Protein AF-A0A0F8ZJB7-F1 (afdb_monomer_lite)

Structure (mmCIF, N/CA/C/O backbone):
data_AF-A0A0F8ZJB7-F1
#
_entry.id   AF-A0A0F8ZJB7-F1
#
loop_
_atom_site.group_PDB
_atom_site.id
_atom_site.type_symbol
_atom_site.label_atom_id
_atom_site.label_alt_id
_atom_site.label_comp_id
_atom_site.label_asym_id
_atom_site.label_entity_id
_atom_site.label_seq_id
_atom_site.pdbx_PDB_ins_code
_atom_site.Cartn_x
_atom_site.Cartn_y
_atom_site.Cartn_z
_atom_site.occupancy
_atom_site.B_iso_or_equiv
_atom_site.auth_seq_id
_atom_site.auth_comp_id
_atom_site.auth_asym_id
_atom_site.auth_atom_id
_atom_site.pdbx_PDB_model_num
ATOM 1 N N . MET A 1 1 ? -21.490 1.787 -11.643 1.00 61.22 1 MET A N 1
ATOM 2 C CA . MET A 1 1 ? -20.612 0.716 -11.098 1.00 61.22 1 MET A CA 1
ATOM 3 C C . MET A 1 1 ? -19.218 0.597 -11.740 1.00 61.22 1 MET A C 1
ATOM 5 O O . MET A 1 1 ? -18.343 0.053 -11.079 1.00 61.22 1 MET A O 1
ATOM 9 N N . LYS A 1 2 ? -18.945 1.082 -12.968 1.00 64.94 2 LYS A N 1
ATOM 10 C CA . LYS A 1 2 ? -17.600 0.963 -13.591 1.00 64.94 2 LYS A CA 1
ATOM 11 C C . LYS A 1 2 ? -16.481 1.656 -12.785 1.00 64.94 2 LYS A C 1
ATOM 13 O O . LYS A 1 2 ? -15.413 1.082 -12.614 1.00 64.94 2 LYS A O 1
ATOM 18 N N . PHE A 1 3 ? -16.772 2.812 -12.188 1.00 84.56 3 PHE A N 1
ATOM 19 C CA . PHE A 1 3 ? -15.823 3.552 -11.344 1.00 84.56 3 PHE A CA 1
ATOM 20 C C . PHE A 1 3 ? -15.452 2.840 -10.037 1.00 84.56 3 PHE A C 1
ATOM 22 O O . PHE A 1 3 ? -14.330 2.980 -9.571 1.00 84.56 3 PHE A O 1
ATOM 29 N N . TYR A 1 4 ? -16.335 2.004 -9.480 1.00 86.00 4 TYR A N 1
ATOM 30 C CA . TYR A 1 4 ? -16.064 1.297 -8.222 1.00 86.00 4 TYR A CA 1
ATOM 31 C C . TYR A 1 4 ? -14.870 0.341 -8.332 1.00 86.00 4 TYR A C 1
ATOM 33 O O . TYR A 1 4 ? -14.039 0.270 -7.429 1.00 86.00 4 TYR A O 1
ATOM 41 N N . LYS A 1 5 ? -14.747 -0.363 -9.465 1.00 86.62 5 LYS A N 1
ATOM 42 C CA . LYS A 1 5 ? -13.601 -1.245 -9.724 1.00 86.62 5 LYS A CA 1
ATOM 43 C C . LYS A 1 5 ? -12.300 -0.443 -9.801 1.00 86.62 5 LYS A C 1
ATOM 45 O O . LYS A 1 5 ? -11.305 -0.857 -9.222 1.00 86.62 5 LYS A O 1
ATOM 50 N N . PHE A 1 6 ? -12.333 0.726 -10.439 1.00 88.62 6 PHE A N 1
ATOM 51 C CA . PHE A 1 6 ? -11.178 1.620 -10.514 1.00 88.62 6 PHE A CA 1
ATOM 52 C C . PHE A 1 6 ? -10.786 2.173 -9.137 1.00 88.62 6 PHE A C 1
ATOM 54 O O . PHE A 1 6 ? -9.617 2.134 -8.771 1.00 88.62 6 PHE A O 1
ATOM 61 N N . CYS A 1 7 ? -11.762 2.592 -8.327 1.00 89.69 7 CYS A N 1
ATOM 62 C CA . CYS A 1 7 ? -11.521 3.024 -6.950 1.00 89.69 7 CYS A CA 1
ATOM 63 C C . CYS A 1 7 ? -10.913 1.908 -6.091 1.00 89.69 7 CYS A C 1
ATOM 65 O O . CYS A 1 7 ? -10.004 2.177 -5.312 1.00 89.69 7 CYS A O 1
ATOM 67 N N . LYS A 1 8 ? -11.356 0.654 -6.257 1.00 88.81 8 LYS A N 1
ATOM 68 C CA . LYS A 1 8 ? -10.741 -0.500 -5.583 1.00 88.81 8 LYS A CA 1
ATOM 69 C C . LYS A 1 8 ? -9.284 -0.702 -5.992 1.00 88.81 8 LYS A C 1
ATOM 71 O O . LYS A 1 8 ? -8.435 -0.869 -5.126 1.00 88.81 8 LYS A O 1
ATOM 76 N N . LEU A 1 9 ? -8.989 -0.647 -7.291 1.00 90.00 9 LEU A N 1
ATOM 77 C CA . LEU A 1 9 ? -7.618 -0.779 -7.793 1.00 90.00 9 LEU A CA 1
ATOM 78 C C . LEU A 1 9 ? -6.713 0.340 -7.262 1.00 90.00 9 LEU A C 1
ATOM 80 O O . LEU A 1 9 ? -5.610 0.064 -6.796 1.00 90.00 9 LEU A O 1
ATOM 84 N N . LYS A 1 10 ? -7.210 1.583 -7.267 1.00 92.56 10 LYS A N 1
ATOM 85 C CA . LYS A 1 10 ? -6.531 2.737 -6.665 1.00 92.56 10 LYS A CA 1
ATOM 86 C C . LYS A 1 10 ? -6.238 2.495 -5.183 1.00 92.56 10 LYS A C 1
ATOM 88 O O . LYS A 1 10 ? -5.109 2.697 -4.758 1.00 92.56 10 LYS A O 1
ATOM 93 N N . ALA A 1 11 ? -7.222 2.015 -4.421 1.00 91.56 11 ALA A N 1
ATOM 94 C CA . ALA A 1 11 ? -7.063 1.741 -2.995 1.00 91.56 11 ALA A CA 1
ATOM 95 C C . ALA A 1 11 ? -5.995 0.668 -2.719 1.00 91.56 11 ALA A C 1
ATOM 97 O O . ALA A 1 11 ? -5.187 0.827 -1.806 1.00 91.56 11 ALA A O 1
ATOM 98 N N . TYR A 1 12 ? -5.939 -0.394 -3.533 1.00 92.50 12 TYR A N 1
ATOM 99 C CA . TYR A 1 12 ? -4.881 -1.405 -3.433 1.00 92.50 12 TYR A CA 1
ATOM 100 C C . TYR A 1 12 ? -3.508 -0.787 -3.686 1.00 92.50 12 TYR A C 1
ATOM 102 O O . TYR A 1 12 ? -2.604 -0.945 -2.870 1.00 92.50 12 TYR A O 1
ATOM 110 N N . PHE A 1 13 ? -3.364 -0.016 -4.762 1.00 92.88 13 PHE A N 1
ATOM 111 C CA . PHE A 1 13 ? -2.098 0.640 -5.069 1.00 92.88 13 PHE A CA 1
ATOM 112 C C . PHE A 1 13 ? -1.648 1.597 -3.955 1.00 92.88 13 PHE A C 1
ATOM 114 O O . PHE A 1 13 ? -0.512 1.507 -3.495 1.00 92.88 13 PHE A O 1
ATOM 121 N N . GLU A 1 14 ? -2.536 2.473 -3.478 1.00 92.19 14 GLU A N 1
ATOM 122 C CA . GLU A 1 14 ? -2.225 3.444 -2.423 1.00 92.19 14 GLU A CA 1
ATOM 123 C C . GLU A 1 14 ? -1.828 2.761 -1.113 1.00 92.19 14 GLU A C 1
ATOM 125 O O . GLU A 1 14 ? -0.875 3.194 -0.462 1.00 92.19 14 GLU A O 1
ATOM 130 N N . LYS A 1 15 ? -2.502 1.665 -0.741 1.00 92.62 15 LYS A N 1
ATOM 131 C CA . LYS A 1 15 ? -2.167 0.936 0.484 1.00 92.62 15 LYS A CA 1
ATOM 132 C C . LYS A 1 15 ? -0.779 0.315 0.408 1.00 92.62 15 LYS A C 1
ATOM 134 O O . LYS A 1 15 ? 0.019 0.506 1.323 1.00 92.62 15 LYS A O 1
ATOM 139 N N . GLY A 1 16 ? -0.476 -0.381 -0.687 1.00 90.38 16 GLY A N 1
ATOM 140 C CA . GLY A 1 16 ? 0.847 -0.965 -0.882 1.00 90.38 16 GLY A CA 1
ATOM 141 C C . GLY A 1 16 ? 1.941 0.096 -0.957 1.00 90.38 16 GLY A C 1
ATOM 142 O O . GLY A 1 16 ? 2.948 -0.028 -0.270 1.00 90.38 16 GLY A O 1
ATOM 143 N N . TYR A 1 17 ? 1.706 1.183 -1.699 1.00 91.25 17 TYR A N 1
ATOM 144 C CA . TYR A 1 17 ? 2.636 2.310 -1.803 1.00 91.25 17 TYR A CA 1
ATOM 145 C C . TYR A 1 17 ? 2.918 2.972 -0.445 1.00 91.25 17 TYR A C 1
ATOM 147 O O . TYR A 1 17 ? 4.061 3.321 -0.148 1.00 91.25 17 TYR A O 1
ATOM 155 N N . SER A 1 18 ? 1.890 3.121 0.399 1.00 89.69 18 SER A N 1
ATOM 156 C CA . SER A 1 18 ? 2.041 3.649 1.758 1.00 89.69 18 SER A CA 1
ATOM 157 C C . SER A 1 18 ? 2.872 2.721 2.647 1.00 89.69 18 SER A C 1
ATOM 159 O O . SER A 1 18 ? 3.705 3.204 3.410 1.00 89.69 18 SER A O 1
ATOM 161 N N . LEU A 1 19 ? 2.669 1.403 2.553 1.00 88.44 19 LEU A N 1
ATOM 162 C CA . LEU A 1 19 ? 3.408 0.412 3.345 1.00 88.44 19 LEU A CA 1
ATOM 163 C C . LEU A 1 19 ? 4.885 0.348 2.943 1.00 88.44 19 LEU A C 1
ATOM 165 O O . LEU A 1 19 ? 5.766 0.298 3.797 1.00 88.44 19 LEU A O 1
ATOM 169 N N . THR A 1 20 ? 5.177 0.417 1.645 1.00 90.25 20 THR A N 1
ATOM 170 C CA . THR A 1 20 ? 6.546 0.351 1.115 1.00 90.25 20 THR A CA 1
ATOM 171 C C . THR A 1 20 ? 7.215 1.722 1.001 1.00 90.25 20 THR A C 1
ATOM 173 O O . THR A 1 20 ? 8.209 1.879 0.293 1.00 90.25 20 THR A O 1
ATOM 176 N N . SER A 1 21 ? 6.714 2.716 1.742 1.00 84.62 21 SER A N 1
ATOM 177 C CA . SER A 1 21 ? 7.200 4.100 1.763 1.00 84.62 21 SER A CA 1
ATOM 178 C C . SER A 1 21 ? 8.725 4.221 1.867 1.00 84.62 21 SER A C 1
ATOM 180 O O . SER A 1 21 ? 9.308 5.087 1.228 1.00 84.62 21 SER A O 1
ATOM 182 N N . TYR A 1 22 ? 9.400 3.359 2.626 1.00 83.00 22 TYR A N 1
ATOM 183 C CA . TYR A 1 22 ? 10.859 3.409 2.765 1.00 83.00 22 TYR A CA 1
ATOM 184 C C . TYR A 1 22 ? 11.606 2.891 1.529 1.00 83.00 22 TYR A C 1
ATOM 186 O O . TYR A 1 22 ? 12.630 3.452 1.146 1.00 83.00 22 TYR A O 1
ATOM 194 N N . ILE A 1 23 ? 11.066 1.876 0.852 1.00 85.19 23 ILE A N 1
ATOM 195 C CA . ILE A 1 23 ? 11.675 1.270 -0.342 1.00 85.19 23 ILE A CA 1
ATOM 196 C C . ILE A 1 23 ? 11.739 2.287 -1.488 1.00 85.19 23 ILE A C 1
ATOM 198 O O . ILE A 1 23 ? 12.722 2.323 -2.228 1.00 85.19 23 ILE A O 1
ATOM 202 N N . LYS A 1 24 ? 10.748 3.185 -1.589 1.00 81.50 24 LYS A N 1
ATOM 203 C CA . LYS A 1 24 ? 10.746 4.263 -2.593 1.00 81.50 24 LYS A CA 1
ATOM 204 C C . LYS A 1 24 ? 11.994 5.151 -2.493 1.00 81.50 24 LYS A C 1
ATOM 206 O O . LYS A 1 24 ? 12.543 5.555 -3.513 1.00 81.50 24 LYS A O 1
ATOM 211 N N . TRP A 1 25 ? 12.456 5.425 -1.272 1.00 83.88 25 TRP A N 1
ATOM 212 C CA . TRP A 1 25 ? 13.615 6.277 -1.027 1.00 83.88 25 TRP A CA 1
ATOM 213 C C . TRP A 1 25 ? 14.908 5.566 -1.402 1.00 83.88 25 TRP A C 1
ATOM 215 O O . TRP A 1 25 ? 15.793 6.188 -1.975 1.00 83.88 25 TRP A O 1
ATOM 225 N N . VAL A 1 26 ? 14.985 4.255 -1.167 1.00 85.00 26 VAL A N 1
ATOM 226 C CA . VAL A 1 26 ? 16.132 3.435 -1.578 1.00 85.00 26 VAL A CA 1
ATOM 227 C C . VAL A 1 26 ? 16.290 3.446 -3.100 1.00 85.00 26 VAL A C 1
ATOM 229 O O . VAL A 1 26 ? 17.384 3.699 -3.599 1.00 85.00 26 VAL A O 1
ATOM 232 N N . ILE A 1 27 ? 15.196 3.244 -3.842 1.00 83.12 27 ILE A N 1
ATOM 233 C CA . ILE A 1 27 ? 15.214 3.268 -5.315 1.00 83.12 27 ILE A CA 1
ATOM 234 C C . ILE A 1 27 ? 15.595 4.663 -5.832 1.00 83.12 27 ILE A C 1
ATOM 236 O O . ILE A 1 27 ? 16.404 4.777 -6.751 1.00 83.12 27 ILE A O 1
ATOM 240 N N . ALA A 1 28 ? 15.056 5.723 -5.222 1.00 83.19 28 ALA A N 1
ATOM 241 C CA . ALA A 1 28 ? 15.370 7.098 -5.603 1.00 83.19 28 ALA A CA 1
ATOM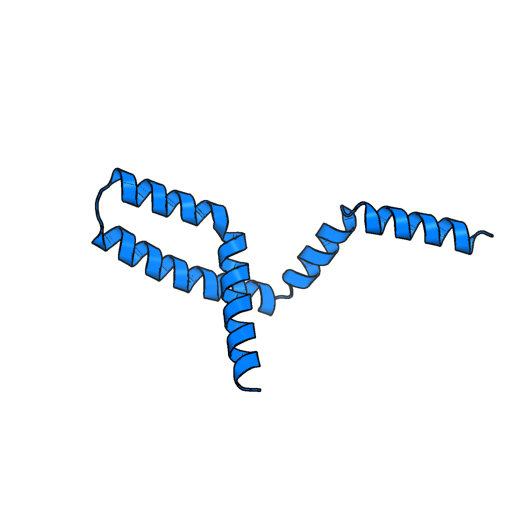 242 C C . ALA A 1 28 ? 16.850 7.444 -5.372 1.00 83.19 28 ALA A C 1
ATOM 244 O O . ALA A 1 28 ? 17.498 7.977 -6.270 1.00 83.19 28 ALA A O 1
ATOM 245 N N . ILE A 1 29 ? 17.404 7.098 -4.204 1.00 86.69 29 ILE A N 1
ATOM 246 C CA . ILE A 1 29 ? 18.823 7.317 -3.888 1.00 86.69 29 ILE A CA 1
ATOM 247 C C . ILE A 1 29 ? 19.704 6.545 -4.875 1.00 86.69 29 ILE A C 1
ATOM 249 O O . ILE A 1 29 ? 20.614 7.125 -5.458 1.00 86.69 29 ILE A O 1
ATOM 253 N N . PHE A 1 30 ? 19.392 5.273 -5.135 1.00 84.94 30 PHE A N 1
ATOM 254 C CA . PHE A 1 30 ? 20.153 4.451 -6.075 1.00 84.94 30 PHE A CA 1
ATOM 255 C C . PHE A 1 30 ? 20.171 5.041 -7.493 1.00 84.94 30 PHE A C 1
ATOM 257 O O . PHE A 1 30 ? 21.224 5.091 -8.132 1.00 84.94 30 PHE A O 1
ATOM 264 N N . GLY A 1 31 ? 19.028 5.534 -7.976 1.00 81.81 31 GLY A N 1
ATOM 265 C CA . GLY A 1 31 ? 18.937 6.175 -9.287 1.00 81.81 31 GLY A CA 1
ATOM 266 C C . GLY A 1 31 ? 19.738 7.474 -9.384 1.00 81.81 31 GLY A C 1
ATOM 267 O O . GLY A 1 31 ? 20.403 7.710 -10.392 1.00 81.81 31 GLY A O 1
ATOM 268 N N . ILE A 1 32 ? 19.737 8.285 -8.320 1.00 85.06 32 ILE A N 1
ATOM 269 C CA . ILE A 1 32 ? 20.533 9.520 -8.249 1.00 85.06 32 ILE A CA 1
ATOM 270 C C . ILE A 1 32 ? 22.033 9.197 -8.239 1.00 85.06 32 ILE A C 1
ATOM 272 O O . ILE A 1 32 ? 22.802 9.841 -8.950 1.00 85.06 32 ILE A O 1
ATOM 276 N N . THR A 1 33 ? 22.460 8.192 -7.470 1.00 87.50 33 THR A N 1
ATOM 277 C CA . THR A 1 33 ? 23.880 7.836 -7.329 1.00 87.50 33 THR A CA 1
ATOM 278 C C . THR A 1 33 ? 24.456 7.183 -8.584 1.00 87.50 33 THR A C 1
ATOM 280 O O . THR A 1 33 ? 25.604 7.437 -8.932 1.00 87.50 33 THR A O 1
ATOM 283 N N . THR A 1 34 ? 23.685 6.339 -9.271 1.00 84.44 34 THR A N 1
ATOM 284 C CA . THR A 1 34 ? 24.192 5.559 -10.415 1.00 84.44 34 THR A CA 1
ATOM 285 C C . THR A 1 34 ? 24.015 6.250 -11.765 1.00 84.44 34 THR A C 1
ATOM 287 O O . THR A 1 34 ? 24.595 5.791 -12.745 1.00 84.44 34 THR A O 1
ATOM 290 N N . GLN A 1 35 ? 23.198 7.313 -11.844 1.00 80.19 35 GLN A N 1
ATOM 291 C CA . GLN A 1 35 ? 22.782 7.990 -13.088 1.00 80.19 35 GLN A CA 1
ATOM 292 C C . GLN A 1 35 ? 22.240 7.042 -14.179 1.00 80.19 35 GLN A C 1
ATOM 294 O O . GLN A 1 35 ? 22.071 7.423 -15.339 1.00 80.19 35 GLN A O 1
ATOM 299 N N . ALA A 1 36 ? 21.921 5.797 -13.824 1.00 81.56 36 ALA A N 1
ATOM 300 C CA . ALA A 1 36 ? 21.471 4.778 -14.751 1.00 81.56 36 ALA A CA 1
ATOM 301 C C . ALA A 1 36 ? 19.950 4.892 -14.923 1.00 81.56 36 ALA A C 1
ATOM 303 O O . ALA A 1 36 ? 19.156 4.243 -14.238 1.00 81.56 36 ALA A O 1
ATOM 304 N N . ILE A 1 37 ? 19.534 5.769 -15.838 1.00 82.12 37 ILE A N 1
ATOM 305 C CA . ILE A 1 37 ? 18.124 6.139 -16.045 1.00 82.12 37 ILE A CA 1
ATOM 306 C C . ILE A 1 37 ? 17.269 4.914 -16.402 1.00 82.12 37 ILE A C 1
ATOM 308 O O . ILE A 1 37 ? 16.196 4.722 -15.835 1.00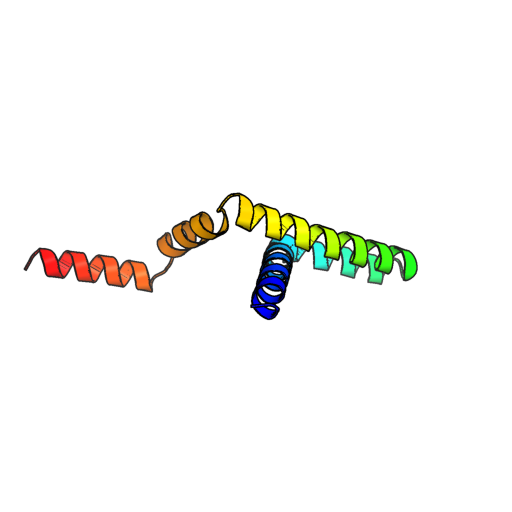 82.12 37 ILE A O 1
ATOM 312 N N . VAL A 1 38 ? 17.748 4.058 -17.309 1.00 86.94 38 VAL A N 1
ATOM 313 C CA . VAL A 1 38 ? 16.974 2.915 -17.825 1.00 86.94 38 VAL A CA 1
ATOM 314 C C . VAL A 1 38 ? 16.749 1.848 -16.751 1.00 86.94 38 VAL A C 1
ATOM 316 O O . VAL A 1 38 ? 15.627 1.378 -16.575 1.00 86.94 38 VAL A O 1
ATOM 319 N N . THR A 1 39 ? 17.786 1.488 -15.991 1.00 83.81 39 THR A N 1
ATOM 320 C CA . THR A 1 39 ? 17.672 0.500 -14.904 1.00 83.81 39 THR A CA 1
ATOM 321 C C . THR A 1 39 ? 16.801 1.024 -13.767 1.00 83.81 39 THR A C 1
ATOM 323 O O . THR A 1 39 ? 15.970 0.284 -13.242 1.00 83.81 39 THR A O 1
ATOM 326 N N . THR A 1 40 ? 16.915 2.314 -13.443 1.00 85.56 40 THR A N 1
ATOM 327 C CA . THR A 1 40 ? 16.057 2.974 -12.450 1.00 85.56 40 THR A CA 1
ATOM 328 C C . THR A 1 40 ? 14.595 2.991 -12.902 1.00 85.56 40 THR A C 1
ATOM 330 O O . THR A 1 40 ? 13.706 2.710 -12.101 1.00 85.56 40 THR A O 1
ATOM 333 N N . LEU A 1 41 ? 14.321 3.249 -14.186 1.00 86.69 41 LEU A N 1
ATOM 334 C CA . LEU A 1 41 ? 12.965 3.230 -14.743 1.00 86.69 41 LEU A CA 1
ATOM 335 C C . LEU A 1 41 ? 12.329 1.835 -14.665 1.00 86.69 41 LEU A C 1
ATOM 337 O O . LEU A 1 41 ? 11.183 1.704 -14.235 1.00 86.69 41 LEU A O 1
ATOM 341 N N . ILE A 1 42 ? 13.083 0.791 -15.020 1.00 89.81 42 ILE A N 1
ATOM 342 C CA . ILE A 1 42 ? 12.634 -0.602 -14.888 1.00 89.81 42 ILE A CA 1
ATOM 343 C C . ILE A 1 42 ? 12.369 -0.931 -13.413 1.00 89.81 42 ILE A C 1
ATOM 345 O O . ILE A 1 42 ? 11.319 -1.484 -13.087 1.00 89.81 42 ILE A O 1
ATOM 349 N N . GLY A 1 43 ? 13.270 -0.529 -12.511 1.00 86.44 43 GLY A N 1
ATOM 350 C CA . GLY A 1 43 ? 13.099 -0.695 -11.067 1.00 86.44 43 GLY A CA 1
ATOM 351 C C . GLY A 1 43 ? 11.833 -0.017 -10.537 1.00 86.44 43 GLY A C 1
ATOM 352 O O . GLY A 1 43 ? 11.089 -0.624 -9.770 1.00 86.44 43 GLY A O 1
ATOM 353 N N . MET A 1 44 ? 11.529 1.200 -11.000 1.00 87.44 44 MET A N 1
ATOM 354 C CA . MET A 1 44 ? 10.299 1.917 -10.646 1.00 87.44 44 MET A CA 1
ATOM 355 C C . MET A 1 44 ? 9.037 1.213 -11.158 1.00 87.44 44 MET A C 1
ATOM 357 O O . MET A 1 44 ? 8.047 1.148 -10.430 1.00 87.44 44 MET A O 1
ATOM 361 N N . LEU A 1 45 ? 9.059 0.658 -12.375 1.00 90.00 45 LEU A N 1
ATOM 362 C CA . LEU A 1 45 ? 7.927 -0.095 -12.926 1.00 90.00 45 LEU A CA 1
ATOM 363 C C . LEU A 1 45 ? 7.671 -1.388 -12.144 1.00 90.00 45 LEU A C 1
ATOM 365 O O . LEU A 1 45 ? 6.535 -1.650 -11.743 1.00 90.00 45 LEU A O 1
ATOM 369 N N . VAL A 1 46 ? 8.723 -2.165 -11.872 1.00 91.69 46 VAL A N 1
ATOM 370 C CA . VAL A 1 46 ? 8.634 -3.389 -11.060 1.00 91.69 46 VAL A CA 1
ATOM 371 C C . VAL A 1 46 ? 8.137 -3.058 -9.653 1.00 91.69 46 VAL A C 1
ATOM 373 O O . VAL A 1 46 ? 7.239 -3.726 -9.139 1.00 91.69 46 VAL A O 1
ATOM 376 N N . TYR A 1 47 ? 8.654 -1.982 -9.054 1.00 90.62 47 TYR A N 1
ATOM 377 C CA . TYR A 1 47 ? 8.201 -1.500 -7.755 1.00 90.62 47 TYR A CA 1
ATOM 378 C C . TYR A 1 47 ? 6.717 -1.116 -7.775 1.00 90.62 47 TYR A C 1
ATOM 380 O O . TYR A 1 47 ? 5.962 -1.587 -6.926 1.00 90.62 47 TYR A O 1
ATOM 388 N N . GLY A 1 48 ? 6.260 -0.352 -8.769 1.00 90.94 48 GLY A N 1
ATOM 389 C CA . GLY A 1 48 ? 4.851 0.024 -8.904 1.00 90.94 48 GLY A CA 1
ATOM 390 C C . GLY A 1 48 ? 3.918 -1.189 -8.983 1.00 90.94 48 GLY A C 1
ATOM 391 O O . GLY A 1 48 ? 2.905 -1.244 -8.283 1.00 90.94 48 GLY A O 1
ATOM 392 N N . VAL A 1 49 ? 4.289 -2.204 -9.768 1.00 93.44 49 VAL A N 1
ATOM 393 C CA . VAL A 1 49 ? 3.536 -3.465 -9.842 1.00 93.44 49 VAL A CA 1
ATOM 394 C C . VAL A 1 49 ? 3.546 -4.186 -8.491 1.00 93.44 49 VAL A C 1
ATOM 396 O O . VAL A 1 49 ? 2.502 -4.654 -8.035 1.00 93.44 49 VAL A O 1
ATOM 399 N N . SER A 1 50 ? 4.691 -4.226 -7.804 1.00 93.25 50 SER A N 1
ATOM 400 C CA . SER A 1 50 ? 4.793 -4.855 -6.483 1.00 93.25 50 SER A CA 1
ATOM 401 C C . SER A 1 50 ? 3.902 -4.174 -5.434 1.00 93.25 50 SER A C 1
ATOM 403 O O . SER A 1 50 ? 3.216 -4.871 -4.686 1.00 93.25 50 SER A O 1
ATOM 405 N N . CYS A 1 51 ? 3.802 -2.837 -5.432 1.00 93.44 51 CYS A N 1
ATOM 406 C CA . CYS A 1 51 ? 2.908 -2.098 -4.534 1.00 93.44 51 CYS A CA 1
ATOM 407 C C . CYS A 1 51 ? 1.448 -2.515 -4.730 1.00 93.44 51 CYS A C 1
ATOM 409 O O . CYS A 1 51 ? 0.724 -2.710 -3.756 1.00 93.44 51 CYS A O 1
ATOM 411 N N . PHE A 1 52 ? 1.015 -2.703 -5.977 1.00 93.19 52 PHE A N 1
ATOM 412 C CA . PHE A 1 52 ? -0.343 -3.157 -6.257 1.00 93.19 52 PHE A CA 1
ATOM 413 C C . PHE A 1 52 ? -0.633 -4.535 -5.638 1.00 93.19 52 PHE A C 1
ATOM 415 O O . PHE A 1 52 ? -1.657 -4.704 -4.973 1.00 93.19 52 PHE A O 1
ATOM 422 N N . PHE A 1 53 ? 0.275 -5.504 -5.798 1.00 94.12 53 PHE A N 1
ATOM 423 C CA . PHE A 1 53 ? 0.107 -6.848 -5.230 1.00 94.12 53 PHE A CA 1
ATOM 424 C C . PHE A 1 53 ? 0.184 -6.867 -3.702 1.00 94.12 53 PHE A C 1
ATOM 426 O O . PHE A 1 53 ? -0.610 -7.561 -3.067 1.00 94.12 53 PHE A O 1
ATOM 433 N N . ILE A 1 54 ? 1.089 -6.084 -3.107 1.00 93.12 54 ILE A N 1
ATOM 434 C CA . ILE A 1 54 ? 1.208 -5.949 -1.649 1.00 93.12 54 ILE A CA 1
ATOM 435 C C . ILE A 1 54 ? -0.085 -5.382 -1.069 1.00 93.12 54 ILE A C 1
ATOM 437 O O . ILE A 1 54 ? -0.645 -5.947 -0.131 1.00 93.12 54 ILE A O 1
ATOM 441 N N . GLY A 1 55 ? -0.599 -4.298 -1.651 1.00 91.19 55 GLY A N 1
ATOM 442 C CA . GLY A 1 55 ? -1.855 -3.714 -1.205 1.00 91.19 55 GLY A CA 1
ATOM 443 C C . GLY A 1 55 ? -3.035 -4.660 -1.398 1.00 91.19 55 GLY A C 1
ATOM 444 O O . GLY A 1 55 ? -3.825 -4.835 -0.476 1.00 91.19 55 GLY A O 1
ATOM 445 N N . TRP A 1 56 ? -3.131 -5.342 -2.543 1.00 93.69 56 TRP A 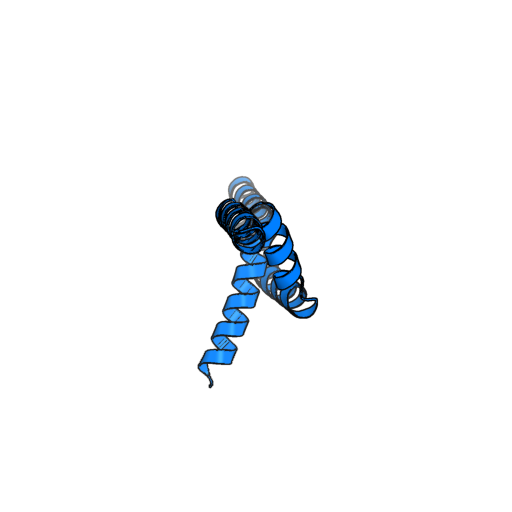N 1
ATOM 446 C CA . TRP A 1 56 ? -4.154 -6.367 -2.765 1.00 93.69 56 TRP A CA 1
ATOM 447 C C . TRP A 1 56 ? -4.107 -7.476 -1.706 1.00 93.69 56 TRP A C 1
ATOM 449 O O . TRP A 1 56 ? -5.153 -7.831 -1.164 1.00 93.69 56 TRP A O 1
ATOM 459 N N . ALA A 1 57 ? -2.919 -7.987 -1.367 1.00 92.62 57 ALA A N 1
ATOM 460 C CA . ALA A 1 57 ? -2.754 -8.980 -0.310 1.00 92.62 57 ALA A CA 1
ATOM 461 C C . ALA A 1 57 ? -3.216 -8.427 1.049 1.00 92.62 57 ALA A C 1
ATOM 463 O O . ALA A 1 57 ? -3.961 -9.095 1.760 1.00 92.62 57 ALA A O 1
ATOM 464 N N . TRP A 1 58 ? -2.871 -7.178 1.369 1.00 92.50 58 TRP A N 1
ATOM 465 C CA . TRP A 1 58 ? -3.278 -6.522 2.616 1.00 92.50 58 TRP A CA 1
ATOM 466 C C . TRP A 1 58 ? -4.799 -6.454 2.791 1.00 92.50 58 TRP A C 1
ATOM 468 O O . TRP A 1 58 ? -5.316 -6.679 3.882 1.00 92.50 58 TRP A O 1
ATOM 478 N N . TYR A 1 59 ? -5.527 -6.178 1.706 1.00 90.56 59 TYR A N 1
ATOM 479 C CA . TYR A 1 59 ? -6.990 -6.212 1.711 1.00 90.56 59 TYR A CA 1
ATOM 480 C C . TYR A 1 59 ? -7.557 -7.635 1.658 1.00 90.56 59 TYR A C 1
ATOM 482 O O . TYR A 1 59 ? -8.629 -7.867 2.200 1.00 90.56 59 TYR A O 1
ATOM 490 N N . LYS A 1 60 ? -6.879 -8.586 1.005 1.00 91.81 60 LYS A N 1
ATOM 491 C CA . LYS A 1 60 ? -7.346 -9.977 0.888 1.00 91.81 60 LYS A CA 1
ATOM 492 C C . LYS A 1 60 ? -7.288 -10.740 2.213 1.00 91.81 60 LYS A C 1
ATOM 494 O O . LYS A 1 60 ? -8.122 -11.608 2.430 1.00 91.81 60 LYS A O 1
ATOM 499 N N . TYR A 1 61 ? -6.307 -10.440 3.058 1.00 92.44 61 TYR A N 1
ATOM 500 C CA . TYR A 1 61 ? -6.117 -11.083 4.363 1.00 92.44 61 TYR A CA 1
ATOM 501 C C . TYR A 1 61 ? -6.673 -10.246 5.528 1.00 92.44 61 TYR A C 1
ATOM 503 O O . TYR A 1 61 ? -6.280 -10.461 6.669 1.00 92.44 61 TYR A O 1
ATOM 511 N N . ASP A 1 62 ? -7.535 -9.261 5.248 1.00 88.44 62 ASP A N 1
ATOM 512 C CA . ASP A 1 62 ? -8.168 -8.387 6.248 1.00 88.44 62 ASP A CA 1
ATOM 513 C C . ASP A 1 62 ? -7.197 -7.648 7.195 1.00 88.44 62 ASP A C 1
ATOM 515 O O . ASP A 1 62 ? -7.601 -7.105 8.226 1.00 88.44 62 ASP A O 1
ATOM 519 N N . PHE A 1 63 ? -5.921 -7.506 6.816 1.00 88.25 63 PHE A N 1
ATOM 520 C CA . PHE A 1 63 ? -4.934 -6.759 7.606 1.00 88.25 63 PHE A CA 1
ATOM 521 C C . PHE A 1 63 ? -5.327 -5.295 7.800 1.00 88.25 63 PHE A C 1
ATOM 523 O O . PHE A 1 63 ? -4.942 -4.684 8.791 1.00 88.25 63 PHE A O 1
ATOM 530 N N . VAL A 1 64 ? -6.121 -4.727 6.889 1.00 86.69 64 VAL A N 1
ATOM 531 C CA . VAL A 1 64 ? -6.655 -3.364 7.028 1.00 86.69 64 VAL A CA 1
ATOM 532 C C . VAL A 1 64 ? -7.539 -3.225 8.271 1.00 86.69 64 VAL A C 1
ATOM 534 O O . VAL A 1 64 ? -7.471 -2.201 8.948 1.00 86.69 64 VAL A O 1
ATOM 537 N N . LEU A 1 65 ? -8.350 -4.240 8.587 1.00 84.75 65 LEU A N 1
ATOM 538 C CA . LEU A 1 65 ? -9.193 -4.229 9.784 1.00 84.75 65 LEU A CA 1
ATOM 539 C C . LEU A 1 65 ? -8.345 -4.389 11.045 1.00 84.75 65 LEU A C 1
ATOM 541 O O . LEU A 1 65 ? -8.514 -3.622 11.990 1.00 84.75 65 LEU A O 1
ATOM 545 N N . ALA A 1 66 ? -7.386 -5.316 11.020 1.00 87.50 66 ALA A N 1
ATOM 546 C CA . ALA A 1 66 ? -6.455 -5.514 12.128 1.00 87.50 66 ALA A CA 1
ATOM 547 C C . ALA A 1 66 ? -5.638 -4.242 12.426 1.00 87.50 66 ALA A C 1
ATOM 549 O O . ALA A 1 66 ? -5.486 -3.844 13.576 1.00 87.50 66 ALA A O 1
ATOM 550 N N . GLU A 1 67 ? -5.160 -3.548 11.393 1.00 87.31 67 GLU A N 1
ATOM 551 C CA . GLU A 1 67 ? -4.427 -2.288 11.535 1.00 87.31 67 GLU A CA 1
ATOM 552 C C . GLU A 1 67 ? -5.298 -1.176 1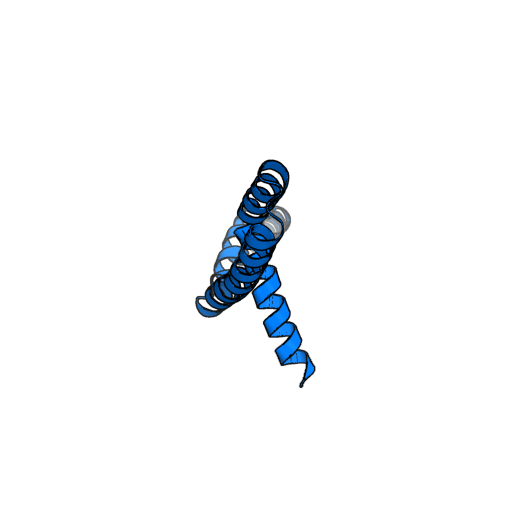2.130 1.00 87.31 67 GLU A C 1
ATOM 554 O O . GLU A 1 67 ? -4.834 -0.419 12.985 1.00 87.31 67 GLU A O 1
ATOM 559 N N . ALA A 1 68 ? -6.570 -1.095 11.731 1.00 85.94 68 ALA A N 1
ATOM 560 C CA . ALA A 1 68 ? -7.519 -0.158 12.322 1.00 85.94 68 ALA A CA 1
ATOM 561 C C . ALA A 1 68 ? -7.783 -0.473 13.803 1.00 85.94 68 ALA A C 1
ATOM 563 O O . ALA A 1 68 ? -7.856 0.443 14.621 1.00 85.94 68 ALA A O 1
ATOM 564 N N . GLU A 1 69 ? -7.884 -1.750 14.172 1.00 86.06 69 GLU A N 1
ATOM 565 C CA . GLU A 1 69 ? -8.064 -2.172 15.561 1.00 86.06 69 GLU A CA 1
ATOM 566 C C . GLU A 1 69 ? -6.845 -1.838 16.426 1.00 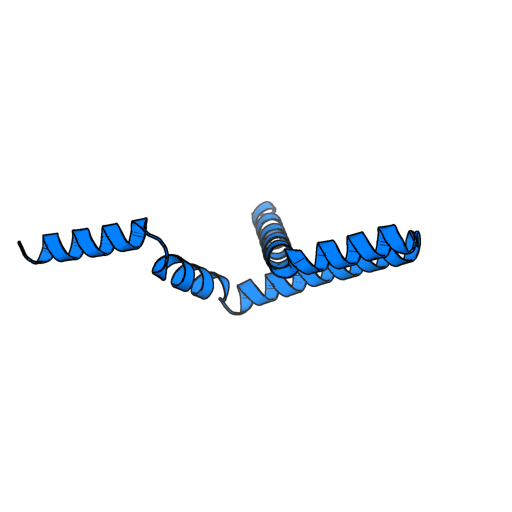86.06 69 GLU A C 1
ATOM 568 O O . GLU A 1 69 ? -6.992 -1.240 17.493 1.00 86.06 69 G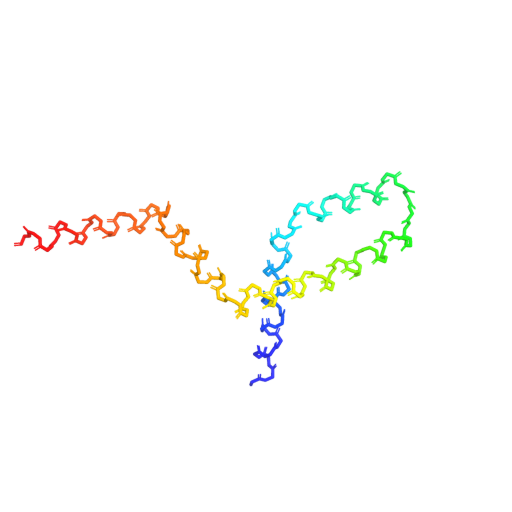LU A O 1
ATOM 573 N N . VAL A 1 70 ? -5.638 -2.126 15.936 1.00 88.00 70 VAL A N 1
ATOM 574 C CA . VAL A 1 70 ? -4.390 -1.744 16.609 1.00 88.00 70 VAL A CA 1
ATOM 575 C C . VAL A 1 70 ? -4.305 -0.223 16.742 1.00 88.00 70 VAL A C 1
ATOM 577 O O . VAL A 1 70 ? -4.068 0.287 17.833 1.00 88.00 70 VAL A O 1
ATOM 580 N N . SER A 1 71 ? -4.577 0.532 15.673 1.00 86.56 71 SER A N 1
ATOM 581 C CA . SER A 1 71 ? -4.588 2.001 15.715 1.00 86.56 71 SER A CA 1
ATOM 582 C C . SER A 1 71 ? -5.578 2.541 16.756 1.00 86.56 71 SER A C 1
ATOM 584 O O . SER A 1 71 ? -5.263 3.458 17.518 1.00 86.56 71 SER A O 1
ATOM 586 N N . ASN A 1 72 ? -6.748 1.915 16.865 1.00 86.25 72 ASN A N 1
ATOM 587 C CA . ASN A 1 72 ? -7.780 2.256 17.837 1.00 86.25 72 ASN A CA 1
ATOM 588 C C . ASN A 1 72 ? -7.363 2.018 19.295 1.00 86.25 72 ASN A C 1
ATOM 590 O O . ASN A 1 72 ? -7.931 2.648 20.191 1.00 86.25 72 ASN A O 1
ATOM 594 N N . GLN A 1 73 ? -6.380 1.159 19.574 1.00 84.31 73 GLN A N 1
ATOM 595 C CA . GLN A 1 73 ? -5.825 1.003 20.926 1.00 84.31 73 GLN A CA 1
ATOM 596 C C . GLN A 1 73 ? -5.020 2.235 21.358 1.00 84.31 73 GLN A C 1
ATOM 598 O O . GLN A 1 73 ? -5.067 2.620 22.526 1.00 84.31 73 GLN A O 1
ATOM 603 N N . PHE A 1 74 ? -4.343 2.891 20.415 1.00 86.00 74 PHE A N 1
ATOM 604 C CA . PHE A 1 74 ? -3.504 4.065 20.673 1.00 86.00 74 PHE A CA 1
ATOM 605 C C . PHE A 1 74 ? -4.223 5.397 20.424 1.00 86.00 74 PHE A C 1
ATOM 607 O O . PHE A 1 74 ? -3.702 6.461 20.756 1.00 86.00 74 PHE A O 1
ATOM 614 N N . ASN A 1 75 ? -5.432 5.362 19.860 1.00 87.06 75 ASN A N 1
ATOM 615 C CA . ASN A 1 75 ? -6.210 6.557 19.571 1.00 87.06 75 ASN A CA 1
ATOM 616 C C . ASN A 1 75 ? -6.777 7.185 20.861 1.00 87.06 75 ASN A C 1
ATOM 618 O O . ASN A 1 75 ? -7.668 6.621 21.507 1.00 87.06 75 ASN A O 1
ATOM 622 N N . LEU A 1 76 ? -6.286 8.382 21.207 1.00 83.38 76 LEU A N 1
ATOM 623 C CA . LEU A 1 76 ? -6.724 9.152 22.379 1.00 83.38 76 LEU A CA 1
ATOM 624 C C . LEU A 1 76 ? -8.235 9.392 22.397 1.00 83.38 76 LEU A C 1
ATOM 626 O O . LEU A 1 76 ? -8.858 9.192 23.433 1.00 83.38 76 LEU A O 1
ATOM 630 N N . PHE A 1 77 ? -8.838 9.734 21.258 1.00 85.62 77 PHE A N 1
ATOM 631 C CA . PHE A 1 77 ? -10.277 9.983 21.184 1.00 85.62 77 PHE A CA 1
ATOM 632 C C . PHE A 1 77 ? -11.087 8.729 21.534 1.00 85.62 77 PHE A C 1
ATOM 634 O O . PHE A 1 77 ? -12.049 8.784 22.301 1.00 85.62 77 PHE A O 1
ATOM 641 N N . GLN A 1 78 ? -10.679 7.565 21.020 1.00 82.00 78 GLN A N 1
ATOM 642 C CA . GLN A 1 78 ? -11.352 6.311 21.365 1.00 82.00 78 GLN A CA 1
ATOM 643 C C . GLN A 1 78 ? -11.129 5.912 22.825 1.00 82.00 78 GLN A C 1
ATOM 645 O O . GLN A 1 78 ? -12.017 5.328 23.448 1.00 82.00 78 GLN A O 1
ATOM 650 N N . ARG A 1 79 ? -9.960 6.229 23.391 1.00 82.12 79 ARG A N 1
ATOM 651 C CA . ARG A 1 79 ? -9.694 6.053 24.822 1.00 82.12 79 ARG A CA 1
ATOM 652 C C . ARG A 1 79 ? -10.627 6.926 25.667 1.00 82.12 79 ARG A C 1
ATOM 654 O O . ARG A 1 79 ? -11.320 6.389 26.525 1.00 82.12 79 ARG A O 1
ATOM 661 N N . GLU A 1 80 ? -10.735 8.214 25.351 1.00 85.56 80 GLU A N 1
ATOM 662 C CA . GLU A 1 80 ? -11.630 9.160 26.031 1.00 85.56 80 GLU A CA 1
ATOM 663 C C . GLU A 1 80 ? -13.106 8.750 25.933 1.00 85.56 80 GLU A C 1
ATOM 665 O O . GLU A 1 80 ? -13.852 8.837 26.909 1.00 85.56 80 GLU A O 1
ATOM 670 N N . MET A 1 81 ? -13.546 8.257 24.772 1.00 84.75 81 MET A N 1
ATOM 671 C CA . MET A 1 81 ? -14.911 7.754 24.592 1.00 84.75 81 MET A CA 1
ATOM 672 C C . MET A 1 81 ? -15.184 6.496 25.426 1.00 84.75 81 MET A C 1
ATOM 674 O O . MET A 1 81 ? -16.249 6.391 26.037 1.00 84.75 81 MET A O 1
ATOM 678 N N . ARG A 1 82 ? -14.227 5.559 25.499 1.00 81.56 82 ARG A N 1
ATOM 679 C CA . ARG A 1 82 ? -14.334 4.366 26.358 1.00 81.56 82 ARG A CA 1
ATOM 680 C C . ARG A 1 82 ? -14.406 4.736 27.838 1.00 81.56 82 ARG A C 1
ATOM 682 O O . ARG A 1 82 ? -15.192 4.135 28.566 1.00 81.56 82 ARG A O 1
ATOM 689 N N . GLU A 1 83 ? -13.628 5.723 28.274 1.00 84.56 83 GLU A N 1
ATOM 690 C CA . GLU A 1 83 ? -13.679 6.239 29.645 1.00 84.56 83 GLU A CA 1
ATOM 691 C C . GLU A 1 83 ? -15.034 6.887 29.944 1.00 84.56 83 GLU A C 1
ATOM 693 O O . GLU A 1 83 ? -15.692 6.483 30.899 1.00 84.56 83 GLU A O 1
ATOM 698 N N . LYS A 1 84 ? -15.522 7.789 29.081 1.00 83.50 84 LYS A N 1
ATOM 699 C CA . LYS A 1 84 ? -16.839 8.435 29.243 1.00 83.50 84 LYS A CA 1
ATOM 700 C C . LYS A 1 84 ? -17.998 7.439 29.298 1.00 83.50 84 LYS A C 1
ATOM 702 O O . LYS A 1 84 ? -18.928 7.642 30.076 1.00 83.50 84 LYS A O 1
ATOM 707 N N . LEU A 1 85 ? -17.962 6.379 28.487 1.00 83.94 85 LEU A N 1
ATOM 708 C CA . LEU A 1 85 ? -18.980 5.325 28.515 1.00 83.94 85 LEU A CA 1
ATOM 709 C C . LEU A 1 85 ? -18.955 4.556 29.838 1.00 83.94 85 LEU A C 1
ATOM 711 O O . LEU A 1 85 ? -20.011 4.371 30.433 1.00 83.94 85 LEU A O 1
ATOM 715 N N . LYS A 1 86 ? -17.771 4.186 30.347 1.00 77.94 86 LYS A N 1
ATOM 716 C CA . LYS A 1 86 ? -17.652 3.541 31.664 1.00 77.94 86 LYS A CA 1
ATOM 717 C C . LYS A 1 86 ? -18.236 4.421 32.769 1.00 77.94 86 LYS A C 1
ATOM 719 O O . LYS A 1 86 ? -19.019 3.932 33.569 1.00 77.94 86 LYS A O 1
ATOM 724 N N . THR A 1 87 ? -17.951 5.720 32.785 1.00 72.81 87 THR A N 1
ATOM 725 C CA . THR A 1 87 ? -18.485 6.622 33.823 1.00 72.81 87 THR A CA 1
ATOM 726 C C . THR A 1 87 ? -20.006 6.797 33.752 1.00 72.81 87 THR A C 1
ATOM 728 O O . THR A 1 87 ? -20.626 7.123 34.761 1.00 72.81 87 THR A O 1
ATOM 731 N N . LYS A 1 88 ? -20.617 6.599 32.575 1.00 64.38 88 LYS A N 1
ATOM 732 C CA . LYS A 1 88 ? -22.062 6.771 32.354 1.00 64.38 88 LYS A CA 1
ATOM 733 C C . LYS A 1 88 ? -22.883 5.521 32.682 1.00 64.38 88 LYS A C 1
ATOM 735 O O . LYS A 1 88 ? -24.048 5.663 33.009 1.00 64.38 88 LYS A O 1
ATOM 740 N N . THR A 1 89 ? -22.291 4.328 32.608 1.00 59.72 89 THR A N 1
ATOM 741 C CA . THR A 1 89 ? -22.952 3.061 32.985 1.00 59.72 89 THR A CA 1
ATOM 742 C C . THR A 1 89 ? -22.957 2.829 34.505 1.00 59.72 89 THR A C 1
ATOM 744 O O . THR A 1 89 ? -23.723 2.011 34.997 1.00 59.72 89 THR A O 1
ATOM 747 N N . PHE A 1 90 ? -22.106 3.536 35.258 1.00 55.44 90 PHE A N 1
ATOM 748 C CA . PHE A 1 90 ? -22.009 3.448 36.725 1.00 55.44 90 PHE A CA 1
ATOM 749 C C . PHE A 1 90 ? -22.696 4.615 37.467 1.00 55.44 90 PHE A C 1
ATOM 751 O O . PHE A 1 90 ? -22.473 4.800 38.663 1.00 55.44 90 PHE A O 1
ATOM 758 N N . LYS A 1 91 ? -23.521 5.403 36.770 1.00 46.16 91 LYS A N 1
ATOM 759 C CA . LYS A 1 91 ? -24.452 6.381 37.350 1.00 46.16 91 LYS A CA 1
ATOM 760 C C . LYS A 1 91 ? -25.874 5.990 36.992 1.00 46.16 91 LYS A C 1
ATOM 762 O O . LYS A 1 91 ? -26.746 6.206 37.855 1.00 46.16 91 LYS A O 1
#

Secondary structure (DSSP, 8-state):
-HHHHHHHHHHHHHHHHHHTHHHHHHHHHHHHHH--HHHHHHHHHHHHHHHHHHHHHHHHTTHHHHHHHHHHHH-HHHHHHHHHHHHHHT-

Radius of gyration: 19.96 Å; chains: 1; bounding box: 49×21×55 Å

Foldseek 3Di:
DVVVVVVVLVQLLVQLCVVCVVVVVVLVVVCVVPVPVVVSVVVVVVSSVRSNVSSVVCVVVVVVVVVVVVVLVVDPVNVVVVVVVVVVVVD

pLDDT: mean 85.39, std 8.31, range [46.16, 94.12]

Sequence (91 aa):
MKFYKFCKLKAYFEKGYSLTSYIKWVIAIFGITTQAIVTTLIGMLVYGVSCFFIGWAWYKYDFVLAEAEVSNQFNLFQREMREKLKTKTFK

Organism: NCBI:txid412755